Protein AF-A0A7S1GI21-F1 (afdb_monomer)

Foldseek 3Di:
DVLLVQLVVLQVVLVVCVVVVNNVSSLVSLVVSCVSPVLDLSSLQSQLVSLQVVLVVCVVVVVPVSSVVSNVSSLVSNVSSCVSPVPPCVVSVVVCVVVVD

Solvent-accessible surface area (backbone atoms only — not comparable to full-atom values): 5072 Å² total; per-residue (Å²): 117,70,51,60,57,50,17,51,53,31,30,52,53,12,50,53,28,46,76,70,70,36,54,71,63,11,44,54,27,24,50,55,12,35,77,55,32,77,87,41,41,69,40,32,38,53,47,13,52,51,30,36,54,53,12,51,54,26,44,78,69,71,34,58,71,61,12,52,55,24,39,51,52,13,45,55,30,34,53,53,16,34,74,74,38,76,84,76,47,61,68,55,52,51,50,30,64,75,70,73,96

Mean predicted aligned error: 3.1 Å

Sequence (101 aa):
TDAYDRSYILYNIGLIHTSNGDHARALNYYFQALERNPSLPQALNNIAVIYHYRGEQALDNNQLEVSKLLFDKAADYWREAIRLAPTNYIEAQNWLQMTGR

pLDDT: mean 95.02, std 6.1, range [58.66, 98.62]

Radius of gyration: 13.72 Å; Cα contacts (8 Å, |Δi|>4): 117; chains: 1; bounding box: 32×24×39 Å

InterPro domains:
  IPR011990 Tetratricopeptide-like helical domain superfamily [G3DSA:1.25.40.10] (2-99)
  IPR011990 Tetratricopeptide-like helical domain superfamily [SSF48452] (7-96)
  IPR019734 Tetratricopeptide repeat [PF00515] (8-39)
  IPR019734 Tetratricopeptide repeat [PS50005] (7-40)
  IPR019734 Tetratricopeptide repeat [SM00028] (7-40)
  IPR019734 Tetratricopeptide repeat [SM00028] (41-88)
  IPR022818 Photosystem I Ycf3, assembly [NF002725] (2-101)

Organism: NCBI:txid249345

Secondary structure (DSSP, 8-state):
-HHHHHHHHHHHHHHHHHHTT-HHHHHHHHHHHHHH-TT-HHHHHHHHHHHHHHHHHHHHTT-HHHHHHHHHHHHHHHHHHHHH-TTT-HHHHHHHHHHT-

Structure (mmCIF, N/CA/C/O backbone):
data_AF-A0A7S1GI21-F1
#
_entry.id   AF-A0A7S1GI21-F1
#
loop_
_atom_site.group_PDB
_atom_site.id
_atom_site.type_symbol
_atom_site.label_atom_id
_atom_site.label_alt_id
_atom_site.label_comp_id
_atom_site.label_asym_id
_atom_site.label_entity_id
_atom_site.label_seq_id
_atom_site.pdbx_PDB_ins_code
_atom_site.Cartn_x
_atom_site.Cartn_y
_atom_site.Cartn_z
_atom_site.occupancy
_atom_site.B_iso_or_equiv
_atom_site.auth_seq_id
_atom_site.auth_comp_id
_atom_site.auth_asym_id
_atom_site.auth_atom_id
_atom_site.pdbx_PDB_model_num
ATOM 1 N N . THR A 1 1 ? 13.140 -8.634 -20.597 1.00 58.66 1 THR A N 1
ATOM 2 C CA . THR A 1 1 ? 13.518 -7.206 -20.621 1.00 58.66 1 THR A CA 1
ATOM 3 C C . THR A 1 1 ? 12.288 -6.317 -20.738 1.00 58.66 1 THR A C 1
ATOM 5 O O . THR A 1 1 ? 12.092 -5.523 -19.840 1.00 58.66 1 THR A O 1
ATOM 8 N N . ASP A 1 2 ? 11.361 -6.558 -21.671 1.00 70.62 2 ASP A N 1
ATOM 9 C CA . ASP A 1 2 ? 10.140 -5.736 -21.855 1.00 70.62 2 ASP A CA 1
ATOM 10 C C . ASP A 1 2 ? 9.156 -5.663 -20.653 1.00 70.62 2 ASP A C 1
ATOM 12 O O . ASP A 1 2 ? 8.677 -4.592 -20.286 1.00 70.62 2 ASP A O 1
ATOM 16 N N . ALA A 1 3 ? 8.874 -6.786 -19.976 1.00 69.00 3 ALA A N 1
ATOM 17 C CA . ALA A 1 3 ? 7.867 -6.820 -18.902 1.00 69.00 3 ALA A CA 1
ATOM 18 C C . ALA A 1 3 ? 8.265 -6.039 -17.629 1.00 69.00 3 ALA A C 1
ATOM 20 O O . ALA A 1 3 ? 7.402 -5.448 -16.976 1.00 69.00 3 ALA A O 1
ATOM 21 N N . TYR A 1 4 ? 9.562 -6.009 -17.298 1.00 75.50 4 TYR A N 1
ATOM 22 C CA . TYR A 1 4 ? 10.086 -5.262 -16.150 1.00 75.50 4 TYR A CA 1
ATOM 23 C C . TYR A 1 4 ? 10.000 -3.756 -16.400 1.00 75.50 4 TYR A C 1
ATOM 25 O O . TYR A 1 4 ? 9.440 -3.041 -15.567 1.00 75.50 4 TYR A O 1
ATOM 33 N N . ASP A 1 5 ? 10.438 -3.287 -17.569 1.00 83.00 5 ASP A N 1
ATOM 34 C CA . ASP A 1 5 ? 10.362 -1.870 -17.940 1.00 83.00 5 ASP A CA 1
ATOM 35 C C . ASP A 1 5 ? 8.904 -1.390 -17.968 1.00 83.00 5 ASP A C 1
ATOM 37 O O . ASP A 1 5 ? 8.565 -0.337 -17.421 1.00 83.00 5 ASP A O 1
ATOM 41 N N . ARG A 1 6 ? 7.997 -2.222 -18.496 1.00 87.00 6 ARG A N 1
ATOM 42 C CA . ARG A 1 6 ? 6.559 -1.937 -18.496 1.00 87.00 6 ARG A CA 1
ATOM 43 C C . ARG A 1 6 ? 5.966 -1.836 -17.087 1.00 87.00 6 ARG A C 1
ATOM 45 O O . ARG A 1 6 ? 5.102 -0.988 -16.865 1.00 87.00 6 ARG A O 1
ATOM 52 N N . SER A 1 7 ? 6.425 -2.653 -16.134 1.00 90.75 7 SER A N 1
ATOM 53 C CA . SER A 1 7 ? 5.980 -2.567 -14.734 1.00 90.75 7 SER A CA 1
ATOM 54 C C . SER A 1 7 ? 6.378 -1.237 -14.085 1.00 90.75 7 SER A C 1
ATOM 56 O O . SER A 1 7 ? 5.555 -0.612 -13.420 1.00 90.75 7 SER A O 1
ATOM 58 N N . TYR A 1 8 ? 7.590 -0.744 -14.360 1.00 92.00 8 TYR A N 1
ATOM 59 C CA . TYR A 1 8 ? 8.059 0.548 -13.856 1.00 92.00 8 TYR A CA 1
ATOM 60 C C . TYR A 1 8 ? 7.324 1.727 -14.493 1.00 92.00 8 TYR A C 1
ATOM 62 O O . TYR A 1 8 ? 7.010 2.690 -13.797 1.00 92.00 8 TYR A O 1
ATOM 70 N N . ILE A 1 9 ? 6.991 1.651 -15.785 1.00 94.12 9 ILE A N 1
ATOM 71 C CA . ILE A 1 9 ? 6.161 2.672 -16.442 1.00 94.12 9 ILE A CA 1
ATOM 72 C C . ILE A 1 9 ? 4.783 2.742 -15.774 1.00 94.12 9 ILE A C 1
ATOM 74 O O . ILE A 1 9 ? 4.341 3.827 -15.400 1.00 94.12 9 ILE A O 1
ATOM 78 N N . LEU A 1 10 ? 4.123 1.597 -15.575 1.00 94.75 10 LEU A N 1
ATOM 79 C CA . LEU A 1 10 ? 2.822 1.528 -14.901 1.00 94.75 10 LEU A CA 1
ATOM 80 C C . LEU A 1 10 ? 2.903 2.062 -13.464 1.00 94.75 10 LEU A C 1
ATOM 82 O O . LEU A 1 10 ? 2.075 2.875 -13.060 1.00 94.75 10 LEU A O 1
ATOM 86 N N . TYR A 1 11 ? 3.942 1.681 -12.723 1.00 95.69 11 TYR A N 1
ATOM 87 C CA . TYR A 1 11 ? 4.214 2.205 -11.387 1.00 95.69 11 TYR A CA 1
ATOM 88 C C . TYR A 1 11 ? 4.387 3.732 -11.379 1.00 95.69 11 TYR A C 1
ATOM 90 O O . TYR A 1 11 ? 3.770 4.411 -10.560 1.00 95.69 11 TYR A O 1
ATOM 98 N N . ASN A 1 12 ? 5.157 4.290 -12.315 1.00 96.38 12 ASN A N 1
ATOM 99 C CA . ASN A 1 12 ? 5.371 5.735 -12.412 1.00 96.38 12 ASN A CA 1
ATOM 100 C C . ASN A 1 12 ? 4.080 6.493 -12.757 1.00 96.38 12 ASN A C 1
ATOM 102 O O . ASN A 1 12 ? 3.848 7.583 -12.238 1.00 96.38 12 ASN A O 1
ATOM 106 N N . ILE A 1 13 ? 3.199 5.914 -13.578 1.00 95.44 13 ILE A N 1
ATOM 107 C CA . ILE A 1 13 ? 1.866 6.480 -13.826 1.00 95.44 13 ILE A CA 1
ATOM 108 C C . ILE A 1 13 ? 1.033 6.461 -12.534 1.00 95.44 13 ILE A C 1
ATOM 110 O O . ILE A 1 13 ? 0.389 7.457 -12.196 1.00 95.44 13 ILE A O 1
ATOM 114 N N . GLY A 1 14 ? 1.087 5.362 -11.775 1.00 96.50 14 GLY A N 1
ATOM 115 C CA . GLY A 1 14 ? 0.464 5.265 -10.455 1.00 96.50 14 GLY A CA 1
ATOM 116 C C . GLY A 1 14 ? 0.948 6.355 -9.494 1.00 96.50 14 GLY A C 1
ATOM 117 O O . GLY A 1 14 ? 0.122 7.014 -8.862 1.00 96.50 14 GLY A O 1
ATOM 118 N N . LEU A 1 15 ? 2.260 6.617 -9.457 1.00 96.19 15 LEU A N 1
ATOM 119 C CA . LEU A 1 15 ? 2.867 7.685 -8.653 1.00 96.19 15 LEU A CA 1
ATOM 120 C C . LEU A 1 15 ? 2.308 9.068 -8.993 1.00 96.19 15 LEU A C 1
ATOM 122 O O . LEU A 1 15 ? 1.956 9.828 -8.090 1.00 96.19 15 LEU A O 1
ATOM 126 N N . ILE A 1 16 ? 2.185 9.386 -10.283 1.00 96.62 16 ILE A N 1
ATOM 127 C CA . ILE A 1 16 ? 1.619 10.663 -10.738 1.00 96.62 16 ILE A CA 1
ATOM 128 C C . ILE A 1 16 ? 0.167 10.801 -10.262 1.00 96.62 16 ILE A C 1
ATOM 130 O O . ILE A 1 16 ? -0.227 11.853 -9.758 1.00 96.62 16 ILE A O 1
ATOM 134 N N . HIS A 1 17 ? -0.633 9.736 -10.364 1.00 94.75 17 HIS A N 1
ATOM 135 C CA . HIS A 1 17 ? -2.006 9.751 -9.861 1.00 94.75 17 HIS A CA 1
ATOM 136 C C . HIS A 1 17 ? -2.079 9.895 -8.336 1.00 94.75 17 HIS A C 1
ATOM 138 O O . HIS A 1 17 ? -2.911 10.667 -7.860 1.00 94.75 17 HIS A O 1
ATOM 144 N N . THR A 1 18 ? -1.189 9.243 -7.576 1.00 94.19 18 THR A N 1
ATOM 145 C CA . THR A 1 18 ? -1.075 9.443 -6.122 1.00 94.19 18 THR A CA 1
ATOM 146 C C . THR A 1 18 ? -0.776 10.906 -5.790 1.00 94.19 18 THR A C 1
ATOM 148 O O . THR A 1 18 ? -1.460 11.475 -4.944 1.00 94.19 18 THR A O 1
ATOM 151 N N . SER A 1 19 ? 0.181 11.533 -6.484 1.00 92.94 19 SER A N 1
ATOM 152 C CA . SER A 1 19 ? 0.533 12.949 -6.287 1.00 92.94 19 SER A CA 1
ATOM 153 C C . SER A 1 19 ? -0.617 13.907 -6.609 1.00 92.94 19 SER A C 1
ATOM 155 O O . SER A 1 19 ? -0.675 14.998 -6.051 1.00 92.94 19 SER A O 1
ATOM 157 N N . ASN A 1 20 ? -1.536 13.505 -7.488 1.00 93.38 20 ASN A N 1
ATOM 158 C CA . ASN A 1 20 ? -2.722 14.280 -7.850 1.00 93.38 20 ASN A CA 1
ATOM 159 C C . ASN A 1 20 ? -3.926 14.007 -6.926 1.00 93.38 20 ASN A C 1
ATOM 161 O O . ASN A 1 20 ? -5.020 14.497 -7.196 1.00 93.38 20 ASN A O 1
ATOM 165 N N . GLY A 1 21 ? -3.760 13.187 -5.881 1.00 92.88 21 GLY A N 1
ATOM 166 C CA . GLY A 1 21 ? -4.838 12.775 -4.974 1.00 92.88 21 GLY A CA 1
ATOM 167 C C . GLY A 1 21 ? -5.806 11.744 -5.566 1.00 92.88 21 GLY A C 1
ATOM 168 O O . GLY A 1 21 ? -6.761 11.331 -4.910 1.00 92.88 21 GLY A O 1
ATOM 169 N N . ASP A 1 22 ? -5.567 11.271 -6.793 1.00 95.94 22 ASP A N 1
ATOM 170 C CA . ASP A 1 22 ? -6.411 10.262 -7.429 1.00 95.94 22 ASP A CA 1
ATOM 171 C C . ASP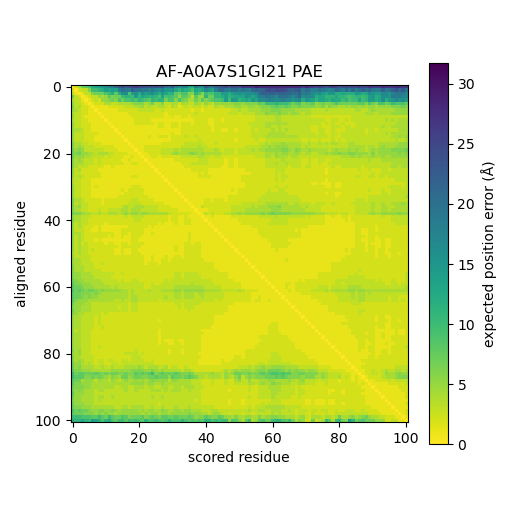 A 1 22 ? -5.981 8.849 -7.034 1.00 95.94 22 ASP A C 1
ATOM 173 O O . ASP A 1 22 ? -5.391 8.077 -7.797 1.00 95.94 22 ASP A O 1
ATOM 177 N N . HIS A 1 23 ? -6.296 8.502 -5.792 1.00 95.25 23 HIS 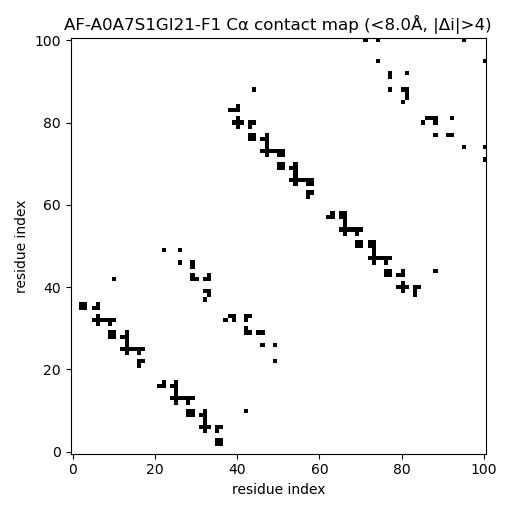A N 1
ATOM 178 C CA . HIS A 1 23 ? -5.928 7.218 -5.214 1.00 95.25 23 HIS A CA 1
ATOM 179 C C . HIS A 1 23 ? -6.587 6.026 -5.922 1.00 95.25 23 HIS A C 1
ATOM 181 O O . HIS A 1 23 ? -6.038 4.928 -5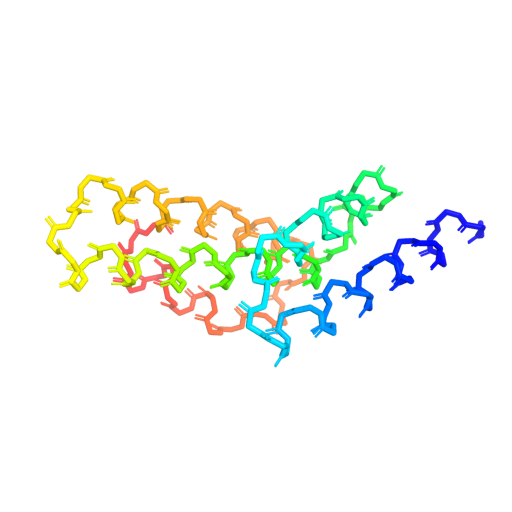.908 1.00 95.25 23 HIS A O 1
ATOM 187 N N . ALA A 1 24 ? -7.761 6.208 -6.537 1.00 96.25 24 ALA A N 1
ATOM 188 C CA . ALA A 1 24 ? -8.455 5.124 -7.230 1.00 96.25 24 ALA A CA 1
ATOM 189 C C . ALA A 1 24 ? -7.728 4.731 -8.523 1.00 96.25 24 ALA A C 1
ATOM 191 O O . ALA A 1 24 ? -7.460 3.546 -8.736 1.00 96.25 24 ALA A O 1
ATOM 192 N N . ARG A 1 25 ? -7.346 5.712 -9.354 1.00 96.25 25 ARG A N 1
ATOM 193 C CA . ARG A 1 25 ? -6.529 5.447 -10.546 1.00 96.25 25 ARG A CA 1
ATOM 194 C C . ARG A 1 25 ? -5.131 4.973 -10.170 1.00 96.25 25 ARG A C 1
ATOM 196 O O . ARG A 1 25 ? -4.642 4.039 -10.799 1.00 96.25 25 ARG A O 1
ATOM 203 N N . ALA A 1 26 ? -4.526 5.542 -9.126 1.00 98.00 26 ALA A N 1
ATOM 204 C CA . ALA A 1 26 ? -3.215 5.107 -8.649 1.00 98.00 26 ALA A CA 1
ATOM 205 C C . ALA A 1 26 ? -3.192 3.611 -8.301 1.00 98.00 26 ALA A C 1
ATOM 207 O O . ALA A 1 26 ? -2.346 2.881 -8.814 1.00 98.00 26 ALA A O 1
ATOM 208 N N . LEU A 1 27 ? -4.167 3.135 -7.512 1.00 98.19 27 LEU A N 1
ATOM 209 C CA . LEU A 1 27 ? -4.293 1.714 -7.170 1.00 98.19 27 LEU A CA 1
ATOM 210 C C . LEU A 1 27 ? -4.407 0.828 -8.413 1.00 98.19 27 LEU A C 1
ATOM 212 O O . LEU A 1 27 ? -3.723 -0.187 -8.492 1.00 98.19 27 LEU A O 1
ATOM 216 N N . ASN A 1 28 ? -5.218 1.220 -9.399 1.00 98.00 28 ASN A N 1
ATOM 217 C CA . ASN A 1 28 ? -5.361 0.455 -10.638 1.00 98.00 28 ASN A CA 1
ATOM 218 C C . ASN A 1 28 ? -4.009 0.283 -11.357 1.00 98.00 28 ASN A C 1
ATOM 220 O O . ASN A 1 28 ? -3.628 -0.830 -11.718 1.00 98.00 28 ASN A O 1
ATOM 224 N N . TYR A 1 29 ? -3.241 1.364 -11.505 1.00 98.12 29 TYR A N 1
ATOM 225 C CA . TYR A 1 29 ? -1.929 1.292 -12.146 1.00 98.12 29 TYR A CA 1
ATOM 226 C C . TYR A 1 29 ? -0.901 0.504 -11.333 1.00 98.12 29 TYR A C 1
ATOM 228 O O . TYR A 1 29 ? -0.125 -0.250 -11.919 1.00 98.12 29 TYR A O 1
ATOM 236 N N . TYR A 1 30 ? -0.911 0.613 -10.002 1.00 98.25 30 TYR A N 1
ATOM 237 C CA . TYR A 1 30 ? -0.039 -0.212 -9.166 1.00 98.25 30 TYR A CA 1
ATOM 238 C C . TYR A 1 30 ? -0.387 -1.700 -9.258 1.00 98.25 30 TYR A C 1
ATOM 240 O O . TYR A 1 30 ? 0.524 -2.518 -9.356 1.00 98.25 30 TYR A O 1
ATOM 248 N N . PHE A 1 31 ? -1.671 -2.070 -9.301 1.00 98.00 31 PHE A N 1
ATOM 249 C CA . PHE A 1 31 ? -2.065 -3.467 -9.505 1.00 98.00 31 PHE A CA 1
ATOM 250 C C . PHE A 1 31 ? -1.629 -3.986 -10.873 1.00 98.00 31 PHE A C 1
ATOM 252 O O . PHE A 1 31 ? -1.022 -5.049 -10.942 1.00 98.00 31 PHE A O 1
ATOM 259 N N . GLN A 1 32 ? -1.815 -3.208 -11.941 1.00 97.00 32 GLN A N 1
ATOM 260 C CA . GLN A 1 32 ? -1.296 -3.574 -13.262 1.00 97.00 32 GLN A CA 1
ATOM 261 C C . GLN A 1 32 ? 0.235 -3.700 -13.268 1.00 97.00 32 GLN A C 1
ATOM 263 O O . GLN A 1 32 ? 0.775 -4.572 -13.946 1.00 97.00 32 GLN A O 1
ATOM 268 N N . ALA A 1 33 ? 0.957 -2.857 -12.521 1.00 96.50 33 ALA A N 1
ATOM 269 C CA . ALA A 1 33 ? 2.404 -2.989 -12.372 1.00 96.50 33 ALA A CA 1
ATOM 270 C C . ALA A 1 33 ? 2.774 -4.319 -11.695 1.00 96.50 33 ALA A C 1
ATOM 272 O O . ALA A 1 33 ? 3.663 -5.017 -12.183 1.00 96.50 33 ALA A O 1
ATOM 273 N N . LEU A 1 34 ? 2.051 -4.705 -10.638 1.00 96.12 34 LEU A N 1
ATOM 274 C CA . LEU A 1 34 ? 2.257 -5.967 -9.922 1.00 96.12 34 LEU A CA 1
ATOM 275 C C . LEU A 1 34 ? 1.852 -7.204 -10.729 1.00 96.12 34 LEU A C 1
ATOM 277 O O . LEU A 1 34 ? 2.511 -8.231 -10.621 1.00 96.12 34 LEU A O 1
ATOM 281 N N . GLU A 1 35 ? 0.842 -7.116 -11.596 1.00 95.44 35 GLU A N 1
ATOM 282 C CA . GLU A 1 35 ? 0.516 -8.190 -12.546 1.00 95.44 35 GLU A CA 1
ATOM 283 C C . GLU A 1 35 ? 1.673 -8.472 -13.518 1.00 95.44 35 GLU A C 1
ATOM 285 O O . GLU A 1 35 ? 1.840 -9.599 -13.985 1.00 95.44 35 GLU A O 1
ATOM 290 N N . ARG A 1 36 ? 2.476 -7.451 -13.847 1.00 93.81 36 ARG A N 1
ATOM 291 C CA . ARG A 1 36 ? 3.660 -7.594 -14.712 1.00 93.81 36 ARG A CA 1
ATOM 292 C C . ARG A 1 36 ? 4.904 -7.991 -13.935 1.00 93.81 36 ARG A C 1
ATOM 294 O O . ARG A 1 36 ? 5.701 -8.778 -14.438 1.00 93.81 36 ARG A O 1
ATOM 301 N N . ASN A 1 37 ? 5.068 -7.441 -12.740 1.00 93.31 37 ASN A N 1
ATOM 302 C CA . ASN A 1 37 ? 6.180 -7.726 -11.852 1.00 93.31 37 ASN A CA 1
ATOM 303 C C . ASN A 1 37 ? 5.678 -7.813 -10.402 1.00 93.31 37 ASN A C 1
ATOM 305 O O . ASN A 1 37 ? 5.646 -6.795 -9.7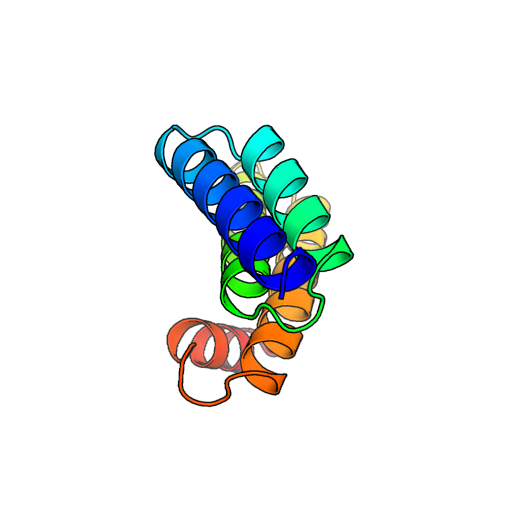07 1.00 93.31 37 ASN A O 1
ATOM 309 N N . PRO A 1 38 ? 5.333 -9.023 -9.924 1.00 93.81 38 PRO A N 1
ATOM 310 C CA . PRO A 1 38 ? 4.889 -9.224 -8.545 1.00 93.81 38 PRO A CA 1
ATOM 311 C C . PRO A 1 38 ? 5.955 -8.841 -7.509 1.00 93.81 38 PRO A C 1
ATOM 313 O O . PRO A 1 38 ? 5.631 -8.507 -6.375 1.00 93.81 38 PRO A O 1
ATOM 316 N N . SER A 1 39 ? 7.229 -8.839 -7.910 1.00 94.06 39 SER A N 1
ATOM 317 C CA . SER A 1 39 ? 8.377 -8.500 -7.070 1.00 94.06 39 SER A CA 1
ATOM 318 C C . SER A 1 39 ? 8.727 -7.007 -7.138 1.00 94.06 39 SER A C 1
ATOM 320 O O . SER A 1 39 ? 9.904 -6.651 -7.215 1.00 94.06 39 SER A O 1
ATOM 322 N N . LEU A 1 40 ? 7.720 -6.125 -7.145 1.00 95.56 40 LEU A N 1
ATOM 323 C CA . LEU A 1 40 ? 7.904 -4.671 -7.164 1.00 95.56 40 LEU A CA 1
ATOM 324 C C . LEU A 1 40 ? 7.526 -4.054 -5.802 1.00 95.56 40 LEU A C 1
ATOM 326 O O . LEU A 1 40 ? 6.398 -3.579 -5.624 1.00 95.56 40 LEU A O 1
ATOM 330 N N . PRO A 1 41 ? 8.454 -4.033 -4.826 1.00 96.81 41 PRO A N 1
ATOM 331 C CA . PRO A 1 41 ? 8.157 -3.603 -3.461 1.00 96.81 41 PRO A CA 1
ATOM 332 C C . PRO A 1 41 ? 7.693 -2.142 -3.367 1.00 96.81 41 PRO A C 1
ATOM 334 O O . PRO A 1 41 ? 6.894 -1.804 -2.498 1.00 96.81 41 PRO A O 1
ATOM 337 N N . GLN A 1 42 ? 8.107 -1.279 -4.299 1.00 96.56 42 GLN A N 1
ATOM 338 C CA . GLN A 1 42 ? 7.667 0.116 -4.353 1.00 96.56 42 GLN A CA 1
ATOM 339 C C . GLN A 1 42 ? 6.164 0.243 -4.642 1.00 96.56 42 GLN A C 1
ATOM 341 O O . GLN A 1 42 ? 5.486 1.064 -4.025 1.00 96.56 42 GLN A O 1
ATOM 346 N N . ALA A 1 43 ? 5.628 -0.578 -5.552 1.00 97.56 43 ALA A N 1
ATOM 347 C CA . ALA A 1 43 ? 4.199 -0.582 -5.854 1.00 97.56 43 ALA A CA 1
ATOM 348 C C . ALA A 1 43 ? 3.390 -1.124 -4.667 1.00 97.56 43 ALA A C 1
ATOM 350 O O . ALA A 1 43 ? 2.386 -0.520 -4.295 1.00 97.56 43 ALA A O 1
ATOM 351 N N . LEU A 1 44 ? 3.867 -2.200 -4.028 1.00 98.31 44 LEU A N 1
ATOM 352 C CA . LEU A 1 44 ? 3.264 -2.753 -2.808 1.00 98.31 44 LEU A CA 1
ATOM 353 C C . LEU A 1 44 ? 3.216 -1.713 -1.681 1.00 98.31 44 LEU A C 1
ATOM 355 O O . LEU A 1 44 ? 2.162 -1.504 -1.087 1.00 98.31 44 LEU A O 1
ATOM 359 N N . ASN A 1 45 ? 4.322 -1.002 -1.440 1.00 98.19 45 ASN A N 1
ATOM 360 C CA . ASN A 1 45 ? 4.375 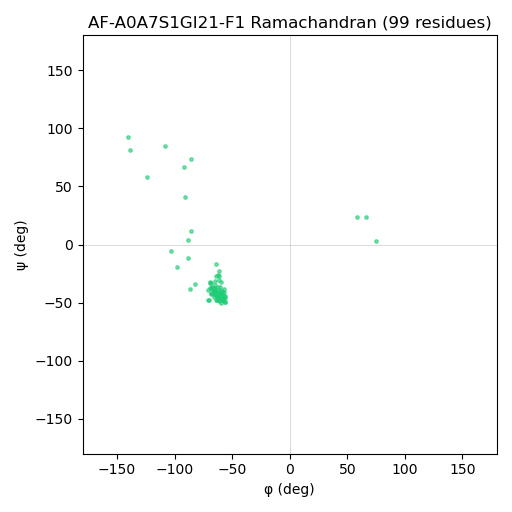0.057 -0.437 1.00 98.19 45 ASN A CA 1
ATOM 361 C C . ASN A 1 45 ? 3.375 1.186 -0.729 1.00 98.19 45 ASN A C 1
ATOM 363 O O . ASN A 1 45 ? 2.657 1.614 0.169 1.00 98.19 45 ASN A O 1
ATOM 367 N N . ASN A 1 46 ? 3.277 1.654 -1.975 1.00 98.12 46 ASN A N 1
ATOM 368 C CA . ASN A 1 46 ? 2.347 2.739 -2.305 1.00 98.12 46 ASN A CA 1
ATOM 369 C C . ASN A 1 46 ? 0.878 2.307 -2.224 1.00 98.12 46 ASN A C 1
ATOM 371 O O . ASN A 1 46 ? 0.027 3.106 -1.837 1.00 98.12 46 ASN A O 1
ATOM 375 N N . ILE A 1 47 ? 0.571 1.047 -2.544 1.00 98.56 47 ILE A N 1
ATOM 376 C CA . ILE A 1 47 ? -0.756 0.468 -2.305 1.00 98.56 47 ILE A CA 1
ATOM 377 C C . ILE A 1 47 ? -1.063 0.458 -0.803 1.00 98.56 47 ILE A C 1
ATOM 379 O O . ILE A 1 47 ? -2.144 0.892 -0.401 1.00 98.56 47 ILE A O 1
ATOM 383 N N . ALA A 1 48 ? -0.115 0.007 0.023 1.00 98.31 48 ALA A N 1
ATOM 384 C CA . ALA A 1 48 ? -0.268 -0.034 1.472 1.00 98.31 48 ALA A CA 1
ATOM 385 C C . ALA A 1 48 ? -0.521 1.360 2.065 1.00 98.31 48 ALA A C 1
ATOM 387 O O . ALA A 1 48 ? -1.484 1.536 2.807 1.00 98.31 48 ALA A O 1
ATOM 388 N N . VAL A 1 49 ? 0.265 2.363 1.660 1.00 98.06 49 VAL A N 1
ATOM 389 C CA . VAL A 1 49 ? 0.091 3.766 2.077 1.00 98.06 49 VAL A CA 1
ATOM 390 C C . VAL A 1 49 ? -1.293 4.297 1.695 1.00 98.06 49 VAL A C 1
ATOM 392 O O . VAL A 1 49 ? -1.946 4.945 2.508 1.00 98.06 49 VAL A O 1
ATOM 395 N N . ILE A 1 50 ? -1.796 3.991 0.492 1.00 98.38 50 ILE A N 1
ATOM 396 C CA . ILE A 1 50 ? -3.151 4.404 0.090 1.00 98.38 50 ILE A CA 1
ATOM 397 C C . ILE A 1 50 ? -4.223 3.734 0.959 1.00 98.38 50 ILE A C 1
ATOM 399 O O . ILE A 1 50 ? -5.199 4.384 1.336 1.00 98.38 50 ILE A O 1
ATOM 403 N N . TYR A 1 51 ? -4.085 2.440 1.257 1.00 98.62 51 TYR A N 1
ATOM 404 C CA . TYR A 1 51 ? -5.035 1.747 2.127 1.00 98.62 51 TYR A CA 1
ATOM 405 C C . TYR A 1 51 ? -5.001 2.286 3.553 1.00 98.62 51 TYR A C 1
ATOM 407 O O . TYR A 1 51 ? -6.063 2.494 4.133 1.00 98.62 51 TYR A O 1
ATOM 415 N N . HIS A 1 52 ? -3.811 2.567 4.079 1.00 98.38 52 HIS A N 1
ATOM 416 C CA . HIS A 1 52 ? -3.629 3.175 5.391 1.00 98.38 52 HIS A CA 1
ATOM 417 C C . HIS A 1 52 ? -4.305 4.549 5.460 1.00 98.38 52 HIS A C 1
ATOM 419 O O . HIS A 1 52 ? -5.181 4.732 6.301 1.00 98.38 52 HIS A O 1
ATOM 425 N N . TYR A 1 53 ? -4.044 5.432 4.492 1.00 97.81 53 TYR A N 1
ATOM 426 C CA . TYR A 1 53 ? -4.692 6.744 4.395 1.00 97.81 53 TYR A CA 1
ATOM 427 C C . TYR A 1 53 ? -6.223 6.647 4.352 1.00 97.81 53 TYR A C 1
ATOM 429 O O . TYR A 1 53 ? -6.931 7.346 5.072 1.00 97.81 53 TYR A O 1
ATOM 437 N N . ARG A 1 54 ? -6.774 5.735 3.538 1.00 97.88 54 ARG A N 1
ATOM 438 C CA . ARG A 1 54 ? -8.229 5.505 3.502 1.00 97.88 54 ARG A CA 1
ATOM 439 C C . ARG A 1 54 ? -8.754 4.937 4.824 1.00 97.88 54 ARG A C 1
ATOM 441 O O . ARG A 1 54 ? -9.903 5.193 5.172 1.00 97.88 54 ARG A O 1
ATOM 448 N N . GLY A 1 55 ? -7.944 4.154 5.535 1.00 98.19 55 GLY A N 1
ATOM 449 C CA . GLY A 1 55 ? -8.251 3.641 6.867 1.00 98.19 55 GLY A CA 1
ATOM 450 C C . GLY A 1 55 ? -8.349 4.755 7.905 1.00 98.19 55 GLY A C 1
ATOM 451 O O . GLY A 1 55 ? -9.284 4.742 8.706 1.00 98.19 55 GLY A O 1
ATOM 452 N N . GLU A 1 56 ? -7.455 5.744 7.839 1.00 97.88 56 GLU A N 1
ATOM 453 C CA . GLU A 1 56 ? -7.511 6.965 8.653 1.00 97.88 56 GLU A CA 1
ATOM 454 C C . GLU A 1 56 ? -8.752 7.796 8.314 1.00 97.88 56 GLU A C 1
ATOM 456 O O . GLU A 1 56 ? -9.536 8.112 9.202 1.00 97.88 56 GLU A O 1
ATOM 461 N N . GLN A 1 57 ? -9.035 8.029 7.028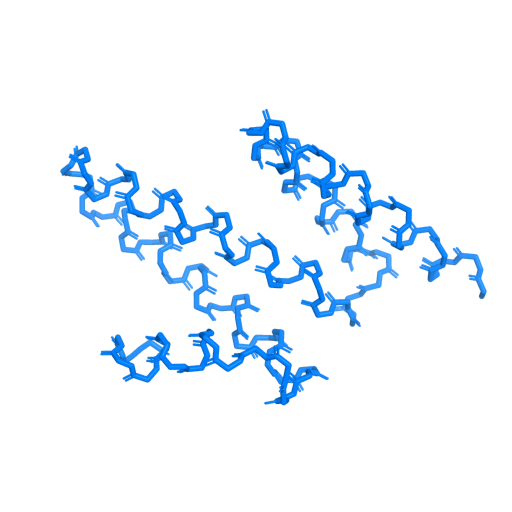 1.00 98.06 57 GLN A N 1
ATOM 462 C CA . GLN A 1 57 ? -10.260 8.728 6.620 1.00 98.06 57 GLN A CA 1
ATOM 463 C C . GLN A 1 57 ? -11.532 8.012 7.093 1.00 98.06 57 GLN A C 1
ATOM 465 O O . GLN A 1 57 ? -12.504 8.651 7.493 1.00 98.06 57 GLN A O 1
ATOM 470 N N . ALA A 1 58 ? -11.568 6.681 7.027 1.00 98.19 58 ALA A N 1
ATOM 471 C CA . ALA A 1 58 ? -12.697 5.906 7.528 1.00 98.19 58 ALA A CA 1
ATOM 472 C C . ALA A 1 58 ? -12.827 6.033 9.055 1.00 98.19 58 ALA A C 1
ATOM 474 O O . ALA A 1 58 ? -13.947 6.125 9.557 1.00 98.19 58 ALA A O 1
ATOM 475 N N . LEU A 1 59 ? -11.705 6.083 9.780 1.00 97.69 59 LEU A N 1
ATOM 476 C CA . LEU A 1 59 ? -11.683 6.309 11.224 1.00 97.69 59 LEU A CA 1
ATOM 477 C C . LEU A 1 59 ? -12.251 7.687 11.580 1.00 97.69 59 LEU A C 1
ATOM 479 O O . LEU A 1 59 ? -13.151 7.762 12.414 1.00 97.69 59 LEU A O 1
ATOM 483 N N . ASP A 1 60 ? -11.806 8.739 10.890 1.00 98.19 60 ASP A N 1
ATOM 484 C CA . ASP A 1 60 ? -12.283 10.118 11.076 1.00 98.19 60 ASP A CA 1
ATOM 485 C C . ASP A 1 60 ? -13.790 10.250 10.811 1.00 98.19 60 ASP A C 1
ATOM 487 O O . ASP A 1 60 ? -14.495 11.021 11.461 1.00 98.19 60 ASP A O 1
ATOM 491 N N . ASN A 1 61 ? -14.310 9.443 9.883 1.00 97.88 61 ASN A N 1
ATOM 492 C CA . ASN A 1 61 ? -15.734 9.364 9.564 1.00 97.88 61 ASN A CA 1
ATOM 493 C C . ASN A 1 61 ? -16.523 8.395 10.470 1.00 97.88 61 ASN A C 1
ATOM 495 O O . ASN A 1 61 ? -17.674 8.077 10.162 1.00 97.88 61 ASN A O 1
ATOM 499 N N . ASN A 1 62 ? -15.937 7.906 11.569 1.00 97.62 62 ASN A N 1
ATOM 500 C CA . ASN A 1 62 ? -16.526 6.933 12.502 1.00 97.62 62 ASN A CA 1
ATOM 501 C C . ASN A 1 62 ? -16.933 5.585 11.865 1.00 97.62 62 ASN A C 1
ATOM 503 O O . ASN A 1 62 ? -17.770 4.855 12.396 1.00 97.62 62 ASN A O 1
ATOM 507 N N . GLN A 1 63 ? -16.324 5.209 10.740 1.00 98.25 63 GLN A N 1
ATOM 508 C CA . GLN A 1 63 ? -16.551 3.935 10.053 1.00 98.25 63 GLN A CA 1
ATOM 509 C C . GLN A 1 63 ? -15.553 2.877 10.548 1.00 98.25 63 GLN A C 1
ATOM 511 O O . GLN A 1 63 ? -14.674 2.431 9.810 1.00 98.25 63 GLN A O 1
ATOM 516 N N . LEU A 1 64 ? -15.677 2.473 11.816 1.00 97.25 64 LEU A N 1
ATOM 517 C CA . LEU A 1 64 ? -14.684 1.633 12.506 1.00 97.25 64 LEU A CA 1
ATOM 518 C C . LEU A 1 64 ? -14.398 0.294 11.807 1.00 97.25 64 LEU A C 1
ATOM 520 O O . LEU A 1 64 ? -13.243 -0.119 11.708 1.00 97.25 64 LEU A O 1
ATOM 524 N N . GLU A 1 65 ? -15.428 -0.380 11.293 1.00 97.56 65 GLU A N 1
ATOM 525 C CA . GLU A 1 65 ? -15.266 -1.665 10.596 1.00 97.56 65 GLU A CA 1
ATOM 526 C C . GLU A 1 65 ? -14.499 -1.508 9.278 1.00 97.56 65 GLU A C 1
ATOM 528 O O . GLU A 1 65 ? -13.588 -2.283 8.980 1.00 97.56 65 GLU A O 1
ATOM 533 N N . VAL A 1 66 ? -14.828 -0.461 8.516 1.00 98.06 66 VAL A N 1
ATOM 534 C CA . VAL A 1 66 ? -14.164 -0.127 7.250 1.00 98.06 66 VAL A CA 1
ATOM 535 C C . VAL A 1 66 ? -12.714 0.266 7.510 1.00 98.06 66 VAL A C 1
ATOM 537 O O . VAL A 1 66 ? -11.812 -0.237 6.844 1.00 98.06 66 VAL A O 1
ATOM 540 N N . SER A 1 67 ? -12.483 1.108 8.518 1.00 98.25 67 SER A N 1
ATOM 541 C CA . SER A 1 67 ? -11.149 1.521 8.945 1.00 98.25 67 SER A CA 1
ATOM 542 C C . SER A 1 67 ? -10.276 0.316 9.297 1.00 98.25 67 SER A C 1
ATOM 544 O O . SER A 1 67 ? -9.181 0.164 8.753 1.00 98.25 67 SER A O 1
ATOM 546 N N . LYS A 1 68 ? -10.793 -0.610 10.118 1.00 97.88 68 LYS A N 1
ATOM 547 C CA . LYS A 1 68 ? -10.074 -1.834 10.490 1.00 97.88 68 LYS A CA 1
ATOM 548 C C . LYS A 1 68 ? -9.699 -2.671 9.265 1.00 97.88 68 LYS A C 1
ATOM 550 O O . LYS A 1 68 ? -8.537 -3.044 9.140 1.00 97.88 68 LYS A O 1
ATOM 555 N N . LEU A 1 69 ? -10.648 -2.906 8.354 1.00 98.25 69 LEU A N 1
ATOM 556 C CA .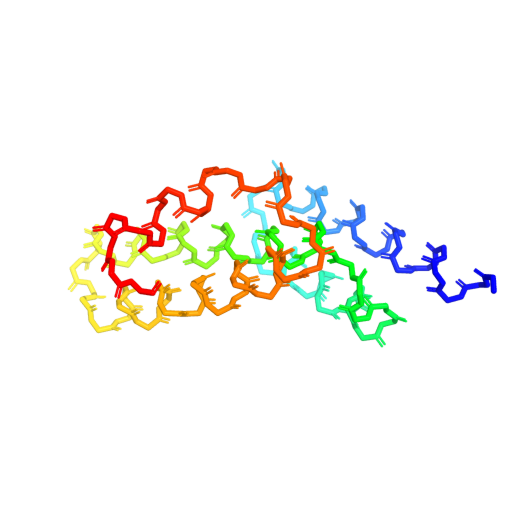 LEU A 1 69 ? -10.410 -3.669 7.124 1.00 98.25 69 LEU A CA 1
ATOM 557 C C . LEU A 1 69 ? -9.332 -3.023 6.241 1.00 98.25 69 LEU A C 1
ATOM 559 O O . LEU A 1 69 ? -8.521 -3.718 5.632 1.00 98.25 69 LEU A O 1
ATOM 563 N N . LEU A 1 70 ? -9.334 -1.695 6.139 1.00 98.44 70 LEU A N 1
ATOM 564 C CA . LEU A 1 70 ? -8.360 -0.957 5.337 1.00 98.44 70 LEU A CA 1
ATOM 565 C C . LEU A 1 70 ? -6.964 -0.994 5.967 1.00 98.44 70 LEU A C 1
ATOM 567 O O . LEU A 1 70 ? -5.990 -1.202 5.246 1.00 98.44 70 LEU A O 1
ATOM 571 N N . PHE A 1 71 ? -6.861 -0.889 7.293 1.00 98.50 71 PHE A N 1
ATOM 572 C CA . PHE A 1 71 ? -5.593 -1.078 7.998 1.00 98.50 71 PHE A CA 1
ATOM 573 C C . PHE A 1 71 ? -5.050 -2.504 7.877 1.00 98.50 71 PHE A C 1
ATOM 575 O O . PHE A 1 71 ? -3.844 -2.668 7.715 1.00 98.50 71 PHE A O 1
ATOM 582 N N . ASP A 1 72 ? -5.912 -3.524 7.901 1.00 98.25 72 ASP A N 1
ATOM 583 C CA . ASP A 1 72 ? -5.496 -4.912 7.662 1.00 98.25 72 ASP A CA 1
ATOM 584 C C . ASP A 1 72 ? -4.931 -5.088 6.247 1.00 98.25 72 ASP A C 1
ATOM 586 O O . ASP A 1 72 ? -3.838 -5.627 6.077 1.00 98.25 72 ASP A O 1
ATOM 590 N N . LYS A 1 73 ? -5.596 -4.521 5.232 1.00 98.31 73 LYS A N 1
ATOM 591 C CA . LYS A 1 73 ? -5.066 -4.519 3.860 1.00 98.31 73 LYS A CA 1
ATOM 592 C C . LYS A 1 73 ? -3.722 -3.806 3.763 1.00 98.31 73 LYS A C 1
ATOM 594 O O . LYS A 1 73 ? -2.813 -4.317 3.115 1.00 98.31 73 LYS A O 1
ATOM 599 N N . ALA A 1 74 ? -3.581 -2.638 4.391 1.00 98.50 74 ALA A N 1
ATOM 600 C CA . ALA A 1 74 ? -2.309 -1.919 4.415 1.00 98.50 74 ALA A CA 1
ATOM 601 C C . ALA A 1 74 ? -1.194 -2.782 5.024 1.00 98.50 74 ALA A C 1
ATOM 603 O O . ALA A 1 74 ? -0.112 -2.887 4.444 1.00 98.50 74 ALA A O 1
ATOM 604 N N . ALA A 1 75 ? -1.489 -3.459 6.137 1.00 98.44 75 ALA A N 1
ATOM 605 C CA . ALA A 1 75 ? -0.549 -4.349 6.798 1.00 98.44 75 ALA A CA 1
ATOM 606 C C . ALA A 1 75 ? -0.098 -5.497 5.885 1.00 98.44 75 ALA A C 1
ATOM 608 O O . ALA A 1 75 ? 1.099 -5.756 5.774 1.00 98.44 75 ALA A O 1
ATOM 609 N N . ASP A 1 76 ? -1.028 -6.148 5.184 1.00 98.25 76 ASP A N 1
ATOM 610 C CA . ASP A 1 76 ? -0.719 -7.251 4.266 1.00 98.25 76 ASP A CA 1
ATOM 611 C C . ASP A 1 76 ? 0.252 -6.824 3.157 1.00 98.25 76 ASP A C 1
ATOM 613 O O . ASP A 1 76 ? 1.270 -7.483 2.929 1.00 98.25 76 ASP A O 1
ATOM 617 N N . TYR A 1 77 ? -0.006 -5.680 2.518 1.00 98.44 77 TYR A N 1
ATOM 618 C CA . TYR A 1 77 ? 0.866 -5.159 1.464 1.00 98.44 77 TYR A CA 1
ATOM 619 C C . TYR A 1 77 ? 2.229 -4.698 1.993 1.00 98.44 77 TYR A C 1
ATOM 621 O O . TYR A 1 77 ? 3.245 -4.927 1.333 1.00 98.44 77 TYR A O 1
ATOM 629 N N . TRP A 1 78 ? 2.287 -4.095 3.183 1.00 98.31 78 TRP A N 1
ATOM 630 C CA . TRP A 1 78 ? 3.562 -3.737 3.804 1.00 98.31 78 TRP A CA 1
ATOM 631 C C . TRP A 1 78 ? 4.388 -4.958 4.189 1.00 98.31 78 TRP A C 1
ATOM 633 O O . TRP A 1 78 ? 5.592 -4.959 3.932 1.00 98.31 78 TRP A O 1
ATOM 643 N N . ARG A 1 79 ? 3.774 -6.013 4.739 1.00 98.06 79 ARG A N 1
ATOM 644 C CA . ARG A 1 79 ? 4.487 -7.263 5.047 1.00 98.06 79 ARG A CA 1
ATOM 645 C C . ARG A 1 79 ? 5.112 -7.857 3.786 1.00 98.06 79 ARG A C 1
ATOM 647 O O . ARG A 1 79 ? 6.274 -8.257 3.823 1.00 98.06 79 ARG A O 1
ATOM 654 N N . GLU A 1 80 ? 4.400 -7.836 2.662 1.00 97.62 80 GLU A N 1
ATOM 655 C CA . GLU A 1 80 ? 4.944 -8.306 1.385 1.00 97.62 80 GLU A CA 1
ATOM 656 C C . GLU A 1 80 ? 6.064 -7.396 0.847 1.00 97.62 80 GLU A C 1
ATOM 658 O O . GLU A 1 80 ? 7.111 -7.884 0.418 1.00 97.62 80 GLU A O 1
ATOM 663 N N . ALA A 1 81 ? 5.908 -6.070 0.935 1.00 97.56 81 ALA A N 1
ATOM 664 C CA . ALA A 1 81 ? 6.953 -5.123 0.541 1.00 97.56 81 ALA A CA 1
ATOM 665 C C . ALA A 1 81 ? 8.237 -5.306 1.372 1.00 97.56 81 ALA A C 1
ATOM 667 O O . ALA A 1 81 ? 9.338 -5.337 0.820 1.00 97.56 81 ALA A O 1
ATOM 668 N N . ILE A 1 82 ? 8.099 -5.483 2.690 1.00 97.25 82 ILE A N 1
ATOM 669 C CA . ILE A 1 82 ? 9.201 -5.741 3.627 1.00 97.25 82 ILE A CA 1
ATOM 670 C C . ILE A 1 82 ? 9.846 -7.098 3.343 1.00 97.25 82 ILE A C 1
ATOM 672 O O . ILE A 1 82 ? 11.068 -7.199 3.363 1.00 97.25 82 ILE A O 1
ATOM 676 N N . ARG A 1 83 ? 9.062 -8.135 3.028 1.00 97.06 83 ARG A N 1
ATOM 677 C CA . ARG A 1 83 ? 9.595 -9.453 2.651 1.00 97.06 83 ARG A CA 1
ATOM 678 C C . ARG A 1 83 ? 10.532 -9.361 1.443 1.00 97.06 83 ARG A C 1
ATOM 680 O O . ARG A 1 83 ? 11.537 -10.065 1.398 1.00 97.06 83 ARG A O 1
ATOM 687 N N . LEU A 1 84 ? 10.203 -8.503 0.476 1.00 95.88 84 LEU A N 1
ATOM 688 C CA . LEU A 1 84 ? 11.000 -8.283 -0.734 1.00 95.88 84 LEU A CA 1
ATOM 689 C C . LEU A 1 84 ? 12.173 -7.312 -0.524 1.00 95.88 84 LEU A C 1
ATOM 691 O O . LEU A 1 84 ? 13.221 -7.494 -1.139 1.00 95.88 84 LEU A O 1
ATOM 695 N N . ALA A 1 85 ? 12.015 -6.293 0.327 1.00 95.56 85 ALA A N 1
ATOM 696 C CA . ALA A 1 85 ? 13.059 -5.318 0.649 1.00 95.56 85 ALA A CA 1
ATOM 697 C C . ALA A 1 85 ? 13.079 -4.984 2.160 1.00 95.56 85 ALA A C 1
ATOM 699 O O . ALA A 1 85 ? 12.566 -3.938 2.577 1.00 95.56 85 ALA A O 1
ATOM 700 N N . PRO A 1 86 ? 13.709 -5.839 2.992 1.00 92.88 86 PRO A N 1
ATOM 701 C CA . PRO A 1 86 ? 13.623 -5.755 4.455 1.00 92.88 86 PRO A CA 1
ATOM 702 C C . PRO A 1 86 ? 14.221 -4.495 5.079 1.00 92.88 86 PRO A C 1
ATOM 704 O O . PRO A 1 86 ? 13.945 -4.197 6.233 1.00 92.88 86 PRO A O 1
ATOM 707 N N . THR A 1 87 ? 15.052 -3.752 4.356 1.00 92.81 87 THR A N 1
ATOM 708 C CA . THR A 1 87 ? 15.732 -2.557 4.877 1.00 92.81 87 THR A CA 1
ATOM 709 C C . THR A 1 87 ? 15.105 -1.248 4.402 1.00 92.81 87 THR A C 1
ATOM 711 O O . THR A 1 87 ? 15.538 -0.183 4.830 1.00 92.81 87 THR A O 1
ATOM 714 N N . ASN A 1 88 ? 14.111 -1.299 3.508 1.00 92.31 88 ASN A N 1
ATOM 715 C CA . ASN A 1 88 ? 13.657 -0.113 2.774 1.00 92.31 88 ASN A CA 1
ATOM 716 C C . ASN A 1 88 ? 12.418 0.567 3.376 1.00 92.31 88 ASN A C 1
ATOM 718 O O . ASN A 1 88 ? 12.177 1.732 3.073 1.00 92.31 88 ASN A O 1
ATOM 722 N N . TYR A 1 89 ? 11.638 -0.126 4.211 1.00 94.12 89 TYR A N 1
ATOM 723 C CA . TYR A 1 89 ? 10.336 0.355 4.702 1.00 94.12 89 TYR A CA 1
ATOM 724 C C . TYR A 1 89 ? 10.277 0.379 6.232 1.00 94.12 89 TYR A C 1
ATOM 726 O O . TYR A 1 89 ? 9.432 -0.267 6.850 1.00 94.12 89 TYR A O 1
ATOM 734 N N . ILE A 1 90 ? 11.197 1.122 6.851 1.00 93.81 90 ILE A N 1
ATOM 735 C CA . ILE A 1 90 ? 11.330 1.208 8.316 1.00 93.81 90 ILE A CA 1
ATOM 736 C C . ILE A 1 90 ? 10.058 1.785 8.958 1.00 93.81 90 ILE A C 1
ATOM 738 O O . ILE A 1 90 ? 9.609 1.300 9.991 1.00 93.81 90 ILE A O 1
ATOM 742 N N . GLU A 1 91 ? 9.426 2.779 8.331 1.00 93.50 91 GLU A N 1
ATOM 743 C CA . GLU A 1 91 ? 8.171 3.360 8.831 1.00 93.50 91 GLU A 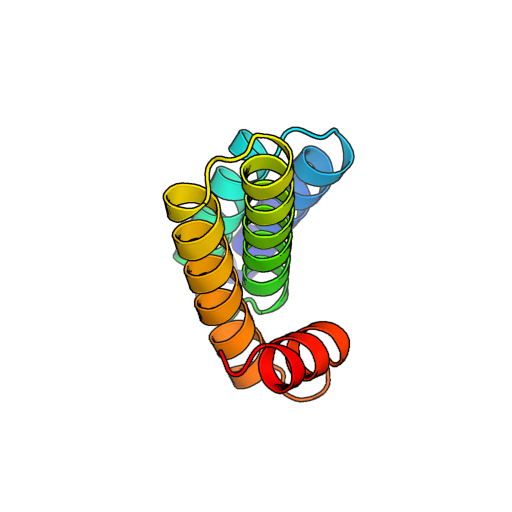CA 1
ATOM 744 C C . GLU A 1 91 ? 7.041 2.328 8.878 1.00 93.50 91 GLU A C 1
ATOM 746 O O . GLU A 1 91 ? 6.345 2.216 9.887 1.00 93.50 91 GLU A O 1
ATOM 751 N N . ALA A 1 92 ? 6.913 1.519 7.825 1.00 95.12 92 ALA A N 1
ATOM 752 C CA . ALA A 1 92 ? 5.951 0.427 7.779 1.00 95.12 92 ALA A CA 1
ATOM 753 C C . ALA A 1 92 ? 6.238 -0.625 8.860 1.00 95.12 92 ALA A C 1
ATOM 755 O O . ALA A 1 92 ? 5.318 -1.080 9.534 1.00 95.12 92 ALA A O 1
ATOM 756 N N . GLN A 1 93 ? 7.510 -0.980 9.077 1.00 94.19 93 GLN A N 1
ATOM 757 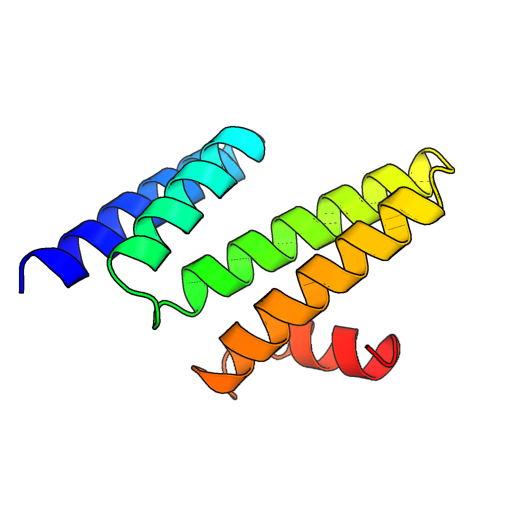C CA . GLN A 1 93 ? 7.910 -1.908 10.143 1.00 94.19 93 GLN A CA 1
ATOM 758 C C . GLN A 1 93 ? 7.525 -1.390 11.525 1.00 94.19 93 GLN A C 1
ATOM 760 O O . GLN A 1 93 ? 6.915 -2.118 12.309 1.00 94.19 93 GLN A O 1
ATOM 765 N N . ASN A 1 94 ? 7.833 -0.123 11.801 1.00 96.06 94 ASN A N 1
ATOM 766 C CA . ASN A 1 94 ? 7.483 0.516 13.061 1.00 96.06 94 ASN A CA 1
ATOM 767 C C . ASN A 1 94 ? 5.965 0.523 13.255 1.00 96.06 94 ASN A C 1
ATOM 769 O O . ASN A 1 94 ? 5.478 0.190 14.333 1.00 96.06 94 ASN A O 1
ATOM 773 N N . TRP A 1 95 ? 5.205 0.864 12.213 1.00 96.62 95 TRP A N 1
ATOM 774 C CA . TRP A 1 95 ? 3.747 0.888 12.281 1.00 96.62 95 TRP A CA 1
ATOM 775 C C . TRP A 1 95 ? 3.146 -0.496 12.561 1.00 96.62 95 TRP A C 1
ATOM 777 O O . TRP A 1 95 ? 2.284 -0.623 13.434 1.00 96.62 95 TRP A O 1
ATOM 787 N N . LEU A 1 96 ? 3.631 -1.544 11.889 1.00 95.94 96 LEU A N 1
ATOM 788 C CA . LEU A 1 96 ? 3.206 -2.930 12.129 1.00 95.94 96 LEU A CA 1
ATOM 789 C C . LEU A 1 96 ? 3.503 -3.361 13.572 1.00 95.94 96 LEU A C 1
ATOM 791 O O . LEU A 1 96 ? 2.628 -3.878 14.266 1.00 95.94 96 LEU A O 1
ATOM 795 N N . GLN A 1 97 ? 4.707 -3.059 14.065 1.00 95.38 97 GLN A N 1
ATOM 796 C CA . GLN A 1 97 ? 5.111 -3.370 15.435 1.00 95.38 97 GLN A CA 1
ATOM 797 C C . GLN A 1 97 ? 4.247 -2.645 16.476 1.00 95.38 97 GLN A C 1
ATOM 799 O O . GLN A 1 97 ? 3.829 -3.257 17.457 1.00 95.38 97 GLN A O 1
ATOM 804 N N . MET A 1 98 ? 3.963 -1.356 16.269 1.00 95.00 98 MET A N 1
ATOM 805 C CA . MET A 1 98 ? 3.143 -0.556 17.186 1.00 95.00 98 MET A CA 1
ATOM 806 C C . MET A 1 98 ? 1.683 -1.011 17.216 1.00 95.00 98 MET A C 1
ATOM 808 O O . MET A 1 98 ? 1.043 -0.972 18.264 1.00 95.00 98 MET A O 1
ATOM 812 N N . THR A 1 99 ? 1.145 -1.424 16.069 1.00 92.88 99 THR A N 1
ATOM 813 C CA . THR A 1 99 ? -0.268 -1.811 15.936 1.00 92.88 99 THR A CA 1
ATOM 814 C C . THR A 1 99 ? -0.520 -3.287 16.230 1.00 92.88 99 THR A C 1
ATOM 816 O O . THR A 1 99 ? -1.677 -3.679 16.382 1.00 92.88 99 THR A O 1
ATOM 819 N N . GLY A 1 100 ? 0.537 -4.101 16.327 1.00 92.19 100 GLY A N 1
ATOM 820 C CA . GLY A 1 100 ? 0.437 -5.547 16.522 1.00 92.19 100 GLY A CA 1
ATOM 821 C C . GLY A 1 100 ? -0.191 -6.271 15.331 1.00 92.19 100 GLY A C 1
ATOM 822 O O . GLY A 1 100 ? -0.775 -7.338 15.517 1.00 92.19 100 GLY A O 1
ATOM 823 N N . ARG A 1 101 ? -0.118 -5.667 14.139 1.00 90.44 101 ARG A N 1
ATOM 824 C CA . ARG A 1 101 ? -0.622 -6.248 12.895 1.00 90.44 101 ARG A CA 1
ATOM 825 C C . ARG A 1 101 ? 0.484 -7.029 12.209 1.00 90.44 101 ARG A C 1
ATOM 827 O O . ARG A 1 101 ? 1.554 -6.472 11.906 1.00 90.44 101 ARG A O 1
#

Nearest PDB structures (foldseek):
  5udl-assembly1_A  TM=8.571E-01  e=1.411E-02  Homo sapiens
  5udj-assembly1_A  TM=8.417E-01  e=1.338E-02  Homo sapiens
  1w3b-assembly1_A  TM=7.538E-01  e=9.752E-03  Homo sapiens
  8dth-assembly1_A  TM=5.599E-01  e=3.112E-02  Arabidopsis thaliana
  4rg6-assembly1_A  TM=6.361E-01  e=3.914E-01  Homo sapiens